Protein AF-A0A9E4WQJ7-F1 (afdb_monomer)

Sequence (87 aa):
RDVGGWDR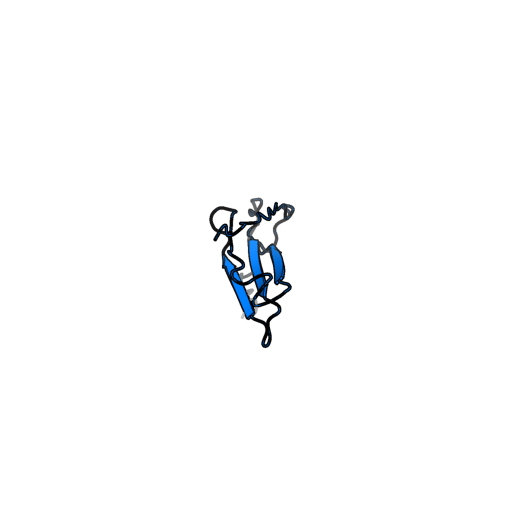EGFRLLEGRLDQEFELRVVQLTSPPRVETLAVVRGSASVALDGLGSDYQSAVIIIVATTDGTLVPATYRYQVTGGRETG

Foldseek 3Di:
DDDDPPPPPPDDPCPDQDDWFKKKWKWFVAVVIDIDIDGADPNHDDDDPPCDVHRGPDMDIDMDTDDPPHPDDPDDDDDDDDDDPPD

Radius of gyration: 20.61 Å; Cα contacts (8 Å, |Δi|>4): 93; chains: 1; bounding box: 77×20×44 Å

Structure (mmCIF, N/CA/C/O backbone):
data_AF-A0A9E4WQJ7-F1
#
_entry.id   AF-A0A9E4WQJ7-F1
#
loop_
_atom_site.group_PDB
_atom_site.id
_atom_site.type_symbol
_atom_site.label_atom_id
_atom_site.label_alt_id
_atom_site.label_comp_id
_atom_site.label_asym_id
_atom_site.label_entity_id
_atom_site.label_seq_id
_atom_site.pdbx_PDB_ins_code
_atom_site.Cartn_x
_atom_site.Cartn_y
_atom_site.Cartn_z
_atom_site.occupancy
_atom_site.B_iso_or_equiv
_atom_site.auth_seq_id
_atom_site.auth_comp_id
_atom_site.auth_asym_id
_atom_site.auth_atom_id
_atom_site.pdbx_PDB_model_num
ATOM 1 N N . ARG A 1 1 ? 53.235 1.802 -14.029 1.00 47.50 1 ARG A N 1
ATOM 2 C CA . ARG A 1 1 ? 52.427 1.533 -12.816 1.00 47.50 1 ARG A CA 1
ATOM 3 C C . ARG A 1 1 ? 51.218 2.436 -12.944 1.00 47.50 1 ARG A C 1
ATOM 5 O O . ARG A 1 1 ? 51.329 3.611 -12.635 1.00 47.50 1 ARG A O 1
ATOM 12 N N . ASP A 1 2 ? 50.168 1.921 -13.571 1.00 43.19 2 ASP A N 1
ATOM 13 C CA . ASP A 1 2 ? 48.976 2.697 -13.898 1.00 43.19 2 ASP A CA 1
ATOM 14 C C . ASP A 1 2 ? 47.985 2.544 -12.744 1.00 43.19 2 ASP A C 1
ATOM 16 O O . ASP A 1 2 ? 47.608 1.426 -12.386 1.00 43.19 2 ASP A O 1
ATOM 20 N N . VAL A 1 3 ? 47.673 3.657 -12.089 1.00 54.00 3 VAL A N 1
ATOM 21 C CA . VAL A 1 3 ? 46.761 3.731 -10.945 1.00 54.00 3 VAL A CA 1
ATOM 22 C C . VAL A 1 3 ? 45.439 4.229 -11.506 1.00 54.00 3 VAL A C 1
ATOM 24 O O . VAL A 1 3 ? 45.211 5.428 -11.610 1.00 54.00 3 VAL A O 1
ATOM 27 N N . GLY A 1 4 ? 44.602 3.305 -11.960 1.00 45.06 4 GLY A N 1
ATOM 28 C CA . GLY A 1 4 ? 43.378 3.675 -12.668 1.00 45.06 4 GLY A CA 1
ATOM 29 C C . GLY A 1 4 ? 42.393 2.529 -12.806 1.00 45.06 4 GLY A C 1
ATOM 30 O O . GLY A 1 4 ? 41.745 2.403 -13.840 1.00 45.06 4 GLY A O 1
ATOM 31 N N . GLY A 1 5 ? 42.303 1.673 -11.787 1.00 45.75 5 GLY A N 1
ATOM 32 C CA . GLY A 1 5 ? 41.210 0.716 -11.656 1.00 45.75 5 GLY A CA 1
ATOM 33 C C . GLY A 1 5 ? 39.921 1.465 -11.340 1.00 45.75 5 GLY A C 1
ATOM 34 O O . GLY A 1 5 ? 39.554 1.597 -10.179 1.00 45.75 5 GLY A O 1
ATOM 35 N N . TRP A 1 6 ? 39.269 2.004 -12.368 1.00 50.38 6 TRP A N 1
ATOM 36 C CA . TRP A 1 6 ? 37.872 2.404 -12.264 1.00 50.38 6 TRP A CA 1
ATOM 37 C C . TRP A 1 6 ? 37.043 1.126 -12.226 1.00 50.38 6 TRP A C 1
ATOM 39 O O . TRP A 1 6 ? 36.877 0.456 -13.247 1.00 50.38 6 TRP A O 1
ATOM 49 N N . ASP A 1 7 ? 36.584 0.778 -11.029 1.00 49.12 7 ASP A N 1
ATOM 50 C CA . ASP A 1 7 ? 35.663 -0.324 -10.800 1.00 49.12 7 ASP A CA 1
ATOM 51 C C . ASP A 1 7 ? 34.345 0.012 -11.509 1.00 49.12 7 ASP A C 1
ATOM 53 O O . ASP A 1 7 ? 33.666 0.986 -11.178 1.00 49.12 7 ASP A O 1
ATOM 57 N N . ARG A 1 8 ? 34.024 -0.718 -12.580 1.00 48.31 8 ARG A N 1
ATOM 58 C CA . ARG A 1 8 ? 32.814 -0.485 -13.382 1.00 48.31 8 ARG A CA 1
ATOM 59 C C . ARG A 1 8 ? 31.612 -1.181 -12.747 1.00 48.31 8 ARG A C 1
ATOM 61 O O . ARG A 1 8 ? 30.918 -1.946 -13.405 1.00 48.31 8 ARG A O 1
ATOM 68 N N . GLU A 1 9 ? 31.328 -0.862 -11.495 1.00 53.31 9 GLU A N 1
ATOM 69 C CA . GLU A 1 9 ? 29.987 -0.978 -10.922 1.00 53.31 9 GLU A CA 1
ATOM 70 C C . GLU A 1 9 ? 29.368 0.421 -10.962 1.00 53.31 9 GLU A C 1
ATOM 72 O O . GLU A 1 9 ? 29.463 1.188 -10.012 1.00 53.31 9 GLU A O 1
ATOM 77 N N . GLY A 1 10 ? 28.817 0.844 -12.104 1.00 50.25 10 GLY A N 1
ATOM 78 C CA . GLY A 1 10 ? 28.317 2.225 -12.155 1.00 50.25 10 GLY A CA 1
ATOM 79 C C . GLY A 1 10 ? 27.511 2.667 -13.361 1.00 50.25 10 GLY A C 1
ATOM 80 O O . GLY A 1 10 ? 26.963 3.762 -13.333 1.00 50.25 10 GLY A O 1
ATOM 81 N N . PHE A 1 11 ? 27.389 1.855 -14.411 1.00 54.00 11 PHE A N 1
ATOM 82 C CA . PHE A 1 11 ? 26.625 2.261 -15.589 1.00 54.00 11 PHE A CA 1
ATOM 83 C C . PHE A 1 11 ? 25.786 1.091 -16.095 1.00 54.00 11 PHE A C 1
ATOM 85 O O . PHE A 1 11 ? 26.241 0.281 -16.901 1.00 54.00 11 PHE A O 1
ATOM 92 N N . ARG A 1 12 ? 24.543 0.996 -15.607 1.00 57.69 12 ARG A N 1
ATOM 93 C CA . ARG A 1 12 ? 23.503 0.194 -16.255 1.00 57.69 12 ARG A CA 1
ATOM 94 C C . ARG A 1 12 ? 22.839 1.090 -17.294 1.00 57.69 12 ARG A C 1
ATOM 96 O O . ARG A 1 12 ? 22.158 2.048 -16.943 1.00 57.69 12 ARG A O 1
ATOM 103 N N . LEU A 1 13 ? 23.076 0.797 -18.568 1.00 54.75 13 LEU A N 1
ATOM 104 C CA . LEU A 1 13 ? 22.380 1.446 -19.671 1.00 54.75 13 LEU A CA 1
ATOM 105 C C . LEU A 1 13 ? 20.890 1.082 -19.547 1.00 54.75 13 LEU A C 1
ATOM 107 O O . LEU A 1 13 ? 20.508 -0.068 -19.758 1.00 54.75 13 LEU A O 1
ATOM 111 N N . LEU A 1 14 ? 20.060 2.032 -19.110 1.00 56.66 14 LEU A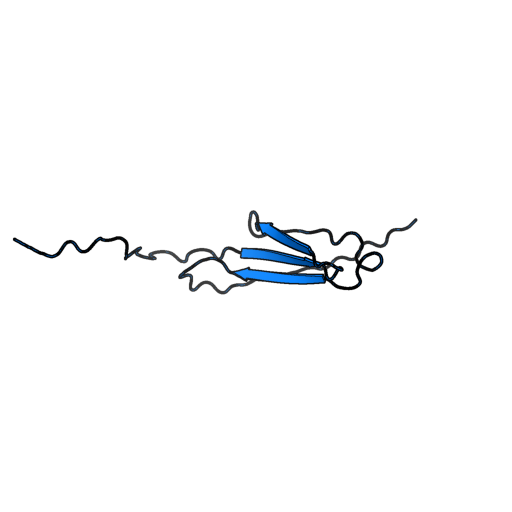 N 1
ATOM 112 C CA . LEU A 1 14 ? 18.607 1.874 -19.029 1.00 56.66 14 LEU A CA 1
ATOM 113 C C . LEU A 1 14 ? 18.024 1.991 -20.446 1.00 56.66 14 LEU A C 1
ATOM 115 O O . LEU A 1 14 ? 17.374 2.973 -20.785 1.00 56.66 14 LEU A O 1
ATOM 119 N N . GLU A 1 15 ? 18.302 1.013 -21.313 1.00 55.84 15 GLU A N 1
ATOM 120 C CA . GLU A 1 15 ? 17.778 0.992 -22.693 1.00 55.84 15 GLU A CA 1
ATOM 121 C C . GLU A 1 15 ? 16.266 0.708 -22.758 1.00 55.84 15 GLU A C 1
ATOM 123 O O . GLU A 1 15 ? 15.662 0.758 -23.828 1.00 55.84 15 GLU A O 1
ATOM 128 N N . GLY A 1 16 ? 15.628 0.445 -21.617 1.00 57.03 16 GLY A N 1
ATOM 129 C CA . GLY A 1 16 ? 14.201 0.178 -21.507 1.00 57.03 16 GLY A CA 1
ATOM 130 C C . GLY A 1 16 ? 13.562 0.984 -20.387 1.00 57.03 16 GLY A C 1
ATOM 131 O O . GLY A 1 16 ? 14.178 1.247 -19.354 1.00 57.03 16 GLY A O 1
ATOM 132 N N . ARG A 1 17 ? 12.293 1.354 -20.582 1.00 64.38 17 ARG A N 1
ATOM 133 C CA . ARG A 1 17 ? 11.429 1.789 -19.481 1.00 64.38 17 ARG A CA 1
ATOM 134 C C . ARG A 1 17 ? 11.362 0.631 -18.485 1.00 64.38 17 ARG A C 1
ATOM 136 O O . ARG A 1 17 ? 10.813 -0.411 -18.824 1.00 64.38 17 ARG A O 1
ATOM 143 N N . LEU A 1 18 ? 11.961 0.788 -17.308 1.00 77.44 18 LEU A N 1
ATOM 144 C CA . LEU A 1 18 ? 11.751 -0.157 -16.217 1.00 77.44 18 LEU A CA 1
ATOM 145 C C . LEU A 1 18 ? 10.305 -0.008 -15.749 1.00 77.44 18 LEU A C 1
ATOM 147 O O . LEU A 1 18 ? 9.870 1.107 -15.445 1.00 77.44 18 LEU A O 1
ATOM 151 N N . ASP A 1 19 ? 9.565 -1.110 -15.713 1.00 84.56 19 ASP A N 1
ATOM 152 C CA . ASP A 1 19 ? 8.202 -1.095 -15.197 1.00 84.56 19 ASP A CA 1
ATOM 153 C C . ASP A 1 19 ? 8.194 -0.638 -13.734 1.00 84.56 19 ASP A C 1
ATOM 155 O O . ASP A 1 19 ? 9.129 -0.888 -12.967 1.00 84.56 19 ASP A O 1
ATOM 159 N N . GLN A 1 20 ? 7.136 0.076 -13.352 1.00 88.75 20 GLN A N 1
ATOM 160 C CA . GLN A 1 20 ? 6.972 0.532 -11.982 1.00 88.75 20 GLN A CA 1
ATOM 161 C C . GLN A 1 20 ? 6.534 -0.634 -11.088 1.00 88.75 20 GLN A C 1
ATOM 163 O O . GLN A 1 20 ? 5.452 -1.195 -11.256 1.00 88.75 20 GLN A O 1
ATOM 168 N N . GLU A 1 21 ? 7.356 -0.943 -10.098 1.00 91.50 21 GLU A N 1
ATOM 169 C CA . GLU A 1 21 ? 7.066 -1.845 -8.998 1.00 91.50 21 GLU A CA 1
ATOM 170 C C . GLU A 1 21 ? 6.563 -1.050 -7.796 1.00 91.50 21 GLU A C 1
ATOM 172 O O . GLU A 1 21 ? 6.832 0.155 -7.659 1.00 91.50 21 GLU A O 1
ATOM 177 N N . PHE A 1 22 ? 5.808 -1.737 -6.941 1.00 93.38 22 PHE A N 1
ATOM 178 C CA . PHE A 1 22 ? 5.157 -1.142 -5.787 1.00 93.38 22 PHE A CA 1
ATOM 179 C C . PHE A 1 22 ? 5.284 -2.026 -4.547 1.00 93.38 22 PHE A C 1
ATOM 181 O O . PHE A 1 22 ? 5.243 -3.254 -4.623 1.00 93.38 22 PHE A O 1
ATOM 188 N N . GLU A 1 23 ? 5.336 -1.374 -3.393 1.00 94.00 23 GLU A N 1
ATOM 189 C CA . GLU A 1 23 ? 5.184 -1.977 -2.074 1.00 94.00 23 GLU A CA 1
ATOM 190 C C . GLU A 1 23 ? 3.973 -1.350 -1.376 1.00 94.00 23 GLU A C 1
ATOM 192 O O . GLU A 1 23 ? 3.749 -0.138 -1.452 1.00 94.00 23 GLU A O 1
ATOM 197 N N . LEU A 1 24 ? 3.188 -2.177 -0.689 1.00 95.44 24 LEU A N 1
ATOM 198 C CA . LEU A 1 24 ? 2.057 -1.732 0.113 1.00 95.44 24 LEU A CA 1
ATOM 199 C C . LEU A 1 24 ? 2.407 -1.885 1.592 1.00 95.44 24 LEU A C 1
ATOM 201 O O . LEU A 1 24 ? 2.839 -2.951 2.020 1.00 95.44 24 LEU A O 1
ATOM 205 N N . ARG A 1 25 ? 2.184 -0.841 2.388 1.00 96.44 25 ARG A N 1
ATOM 206 C CA . ARG A 1 25 ? 2.266 -0.919 3.850 1.00 96.44 25 ARG A CA 1
ATOM 207 C C . ARG A 1 25 ? 0.938 -0.539 4.467 1.00 96.44 25 ARG A C 1
ATOM 209 O O . ARG A 1 25 ? 0.302 0.427 4.044 1.00 96.44 25 ARG A O 1
ATOM 216 N N . VAL A 1 26 ? 0.558 -1.268 5.501 1.00 96.19 26 VAL A N 1
ATOM 217 C CA . VAL A 1 26 ? -0.628 -0.991 6.301 1.00 96.19 26 VAL A CA 1
ATOM 218 C C . VAL A 1 26 ? -0.194 -0.731 7.728 1.00 96.19 26 VAL A C 1
ATOM 220 O O . VAL A 1 26 ? 0.488 -1.548 8.339 1.00 96.19 26 VAL A O 1
ATOM 223 N N . VAL A 1 27 ? -0.601 0.417 8.259 1.00 96.88 27 VAL A N 1
ATOM 224 C CA . VAL A 1 27 ? -0.377 0.786 9.655 1.00 96.88 27 VAL A CA 1
ATOM 225 C C . VAL A 1 27 ? -1.714 0.760 10.376 1.00 96.88 27 VAL A C 1
ATOM 227 O O . VAL A 1 27 ? -2.556 1.630 10.162 1.00 96.88 27 VAL A O 1
ATOM 230 N N . GLN A 1 28 ? -1.911 -0.233 11.235 1.00 96.81 28 GLN A N 1
ATOM 231 C CA . GLN A 1 28 ? -3.066 -0.304 12.123 1.00 96.81 28 GLN A CA 1
ATOM 232 C C . GLN A 1 28 ? -2.781 0.566 13.349 1.00 96.81 28 GLN A C 1
ATOM 234 O O . GLN A 1 28 ? -1.801 0.334 14.067 1.00 96.81 28 GLN A O 1
ATOM 239 N N . LEU A 1 29 ? -3.634 1.560 13.609 1.00 95.31 29 LEU A N 1
ATOM 240 C CA . LEU A 1 29 ? -3.475 2.488 14.733 1.00 95.31 29 LEU A CA 1
ATOM 241 C C . LEU A 1 29 ? -4.033 1.879 16.029 1.00 95.31 29 LEU A C 1
ATOM 243 O O . LEU A 1 29 ? -4.973 2.389 16.635 1.00 95.31 29 LEU A O 1
ATOM 247 N N . THR A 1 30 ? -3.441 0.753 16.423 1.00 93.81 30 THR A N 1
ATOM 248 C CA . THR A 1 30 ? -3.608 0.090 17.723 1.00 93.81 30 THR A CA 1
ATOM 249 C C . THR A 1 30 ? -2.602 0.643 18.746 1.00 93.81 30 THR A C 1
ATOM 251 O O . THR A 1 30 ? -1.774 1.499 18.427 1.00 93.81 30 THR A O 1
ATOM 254 N N . SER A 1 31 ? -2.668 0.170 19.994 1.00 91.81 31 SER A N 1
ATOM 255 C CA . SER A 1 31 ? -1.664 0.461 21.025 1.00 91.81 31 SER A CA 1
ATOM 256 C C . SER A 1 31 ? -1.048 -0.850 21.534 1.00 91.81 31 SER A C 1
ATOM 258 O O . SER A 1 31 ? -1.724 -1.580 22.263 1.00 91.81 31 SER A O 1
ATOM 260 N N . PRO A 1 32 ? 0.200 -1.191 21.150 1.00 93.31 32 PRO A N 1
ATOM 261 C CA . PRO A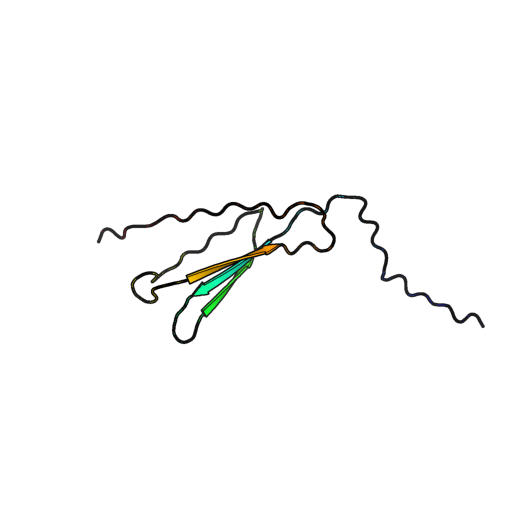 1 32 ? 1.101 -0.449 20.255 1.00 93.31 32 PRO A CA 1
ATOM 262 C C . PRO A 1 32 ? 0.683 -0.540 18.771 1.00 93.31 32 PRO A C 1
ATOM 264 O O . PRO A 1 32 ? 0.037 -1.523 18.409 1.00 93.31 32 PRO A O 1
ATOM 267 N N . PRO A 1 33 ? 1.083 0.417 17.904 1.00 94.94 33 PRO A N 1
ATOM 268 C CA . PRO A 1 33 ? 0.794 0.354 16.472 1.00 94.94 33 PRO A CA 1
ATOM 269 C C . PRO A 1 33 ? 1.372 -0.902 15.822 1.00 94.94 33 PRO A C 1
ATOM 271 O O . PRO A 1 33 ? 2.471 -1.343 16.167 1.00 94.94 33 PRO A O 1
ATOM 274 N N . ARG A 1 34 ? 0.658 -1.439 14.832 1.00 96.00 34 ARG A N 1
ATOM 275 C CA . ARG A 1 34 ? 1.107 -2.593 14.042 1.00 96.00 34 ARG A CA 1
ATOM 276 C C . ARG A 1 34 ? 1.338 -2.176 12.600 1.00 96.00 34 ARG A C 1
ATOM 278 O O . ARG A 1 34 ? 0.528 -1.447 12.033 1.00 96.00 34 ARG A O 1
ATOM 285 N N . VAL A 1 35 ? 2.443 -2.638 12.025 1.00 95.88 35 VAL A N 1
ATOM 286 C CA . VAL A 1 35 ? 2.831 -2.357 10.641 1.00 95.88 35 VAL A CA 1
ATOM 287 C C . VAL A 1 35 ? 2.969 -3.678 9.903 1.00 95.88 35 VAL A C 1
ATOM 289 O O . VAL A 1 35 ? 3.701 -4.558 10.349 1.00 95.88 35 VAL A O 1
ATOM 292 N N . GLU A 1 36 ? 2.284 -3.793 8.774 1.00 95.50 36 GLU A N 1
ATOM 293 C CA . GLU A 1 36 ? 2.390 -4.923 7.859 1.00 95.50 36 GLU A CA 1
ATOM 294 C C . GLU A 1 36 ? 2.863 -4.427 6.493 1.00 95.50 36 GLU A C 1
ATOM 296 O O . GLU A 1 36 ? 2.365 -3.419 5.985 1.00 95.50 36 GLU A O 1
ATOM 301 N N . THR A 1 37 ? 3.822 -5.137 5.901 1.00 95.56 37 THR A N 1
ATOM 302 C CA . THR A 1 37 ? 4.313 -4.879 4.545 1.00 95.56 37 THR A CA 1
ATOM 303 C C . THR A 1 37 ? 3.872 -6.012 3.632 1.00 95.56 37 THR A C 1
ATOM 305 O O . THR A 1 37 ? 4.099 -7.183 3.925 1.00 95.56 37 THR A O 1
ATOM 308 N N . LEU A 1 38 ? 3.271 -5.650 2.506 1.00 94.31 38 LEU A N 1
ATOM 309 C CA . LEU A 1 38 ? 2.704 -6.554 1.521 1.00 94.31 38 LEU A CA 1
ATOM 310 C C . LEU A 1 38 ? 3.419 -6.350 0.187 1.00 94.31 38 LEU A C 1
ATOM 312 O O . LEU A 1 38 ? 3.488 -5.237 -0.346 1.00 94.31 38 LEU A O 1
ATOM 316 N N . ALA A 1 39 ? 3.916 -7.449 -0.370 1.00 89.00 39 ALA A N 1
ATOM 317 C CA . ALA A 1 39 ? 4.432 -7.457 -1.728 1.00 89.00 39 ALA A CA 1
ATOM 318 C C . ALA A 1 39 ? 3.274 -7.313 -2.726 1.00 89.00 39 ALA A C 1
ATOM 320 O O . ALA A 1 39 ? 2.254 -7.999 -2.616 1.00 89.00 39 ALA A O 1
ATOM 321 N N . VAL A 1 40 ? 3.440 -6.451 -3.730 1.00 91.62 40 VAL A N 1
ATOM 322 C CA . VAL A 1 40 ? 2.487 -6.334 -4.837 1.00 91.62 40 VAL A CA 1
ATOM 323 C C . VAL A 1 40 ? 2.812 -7.406 -5.871 1.00 91.62 40 VAL A C 1
ATOM 325 O O . VAL A 1 40 ? 3.799 -7.323 -6.598 1.00 91.62 40 VAL A O 1
ATOM 328 N N . VAL A 1 41 ? 1.969 -8.432 -5.951 1.00 87.25 41 VAL A N 1
ATOM 329 C CA . VAL A 1 41 ? 2.170 -9.567 -6.855 1.00 87.25 41 VAL A CA 1
ATOM 330 C C . VAL A 1 41 ? 1.338 -9.349 -8.112 1.00 87.25 41 VAL A C 1
ATOM 332 O O . VAL A 1 41 ? 0.123 -9.161 -8.050 1.00 87.25 41 VAL A O 1
ATOM 335 N N . ARG A 1 42 ? 1.997 -9.367 -9.279 1.00 86.62 42 ARG A N 1
ATOM 336 C CA . ARG A 1 42 ? 1.353 -9.160 -10.593 1.00 86.62 42 ARG A CA 1
ATOM 337 C C . ARG A 1 42 ? 0.542 -7.853 -10.671 1.00 86.62 42 ARG A C 1
ATOM 339 O O . ARG A 1 42 ? -0.516 -7.814 -11.289 1.00 86.62 42 ARG A O 1
ATOM 346 N N . GLY A 1 43 ? 1.031 -6.793 -10.023 1.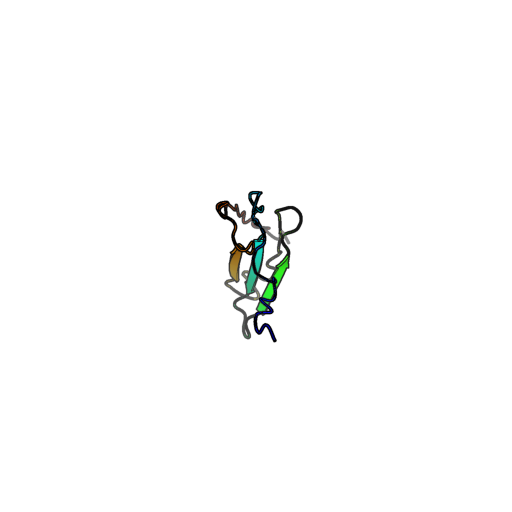00 88.88 43 GLY A N 1
ATOM 347 C CA . GLY A 1 43 ? 0.391 -5.473 -10.038 1.00 88.88 43 GLY A CA 1
ATOM 348 C C . GLY A 1 43 ? -0.820 -5.331 -9.111 1.00 88.88 43 GLY A C 1
ATOM 349 O O . GLY A 1 43 ? -1.557 -4.354 -9.227 1.00 88.88 43 GLY A O 1
ATOM 350 N N . SER A 1 44 ? -1.041 -6.277 -8.193 1.00 91.81 44 SER A N 1
ATOM 351 C CA . SER A 1 44 ? -2.125 -6.201 -7.210 1.00 91.81 44 SER A CA 1
ATOM 352 C C . SER A 1 44 ? -1.692 -6.687 -5.826 1.00 91.81 44 SER A C 1
ATOM 354 O O . SER A 1 44 ? -0.865 -7.588 -5.698 1.00 91.81 44 SER A O 1
ATOM 356 N N . ALA A 1 45 ? -2.267 -6.088 -4.790 1.00 93.19 45 ALA A N 1
ATOM 357 C CA . ALA A 1 45 ? -2.201 -6.559 -3.413 1.00 93.19 45 ALA A CA 1
ATOM 358 C C . ALA A 1 45 ? -3.573 -6.351 -2.769 1.00 93.19 45 ALA A C 1
ATOM 360 O O . ALA A 1 45 ? -4.351 -5.488 -3.184 1.00 93.19 45 ALA A O 1
ATOM 361 N N . SER A 1 46 ? -3.895 -7.162 -1.771 1.00 92.44 46 SER A N 1
ATOM 362 C CA . SE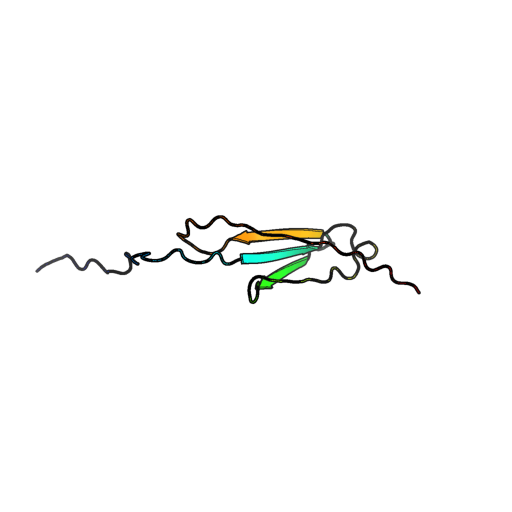R A 1 46 ? -5.137 -7.051 -1.013 1.00 92.44 46 SER A CA 1
ATOM 363 C C . SER A 1 46 ? -4.855 -7.384 0.438 1.00 92.44 46 SER A C 1
ATOM 365 O O . SER A 1 46 ? -4.019 -8.235 0.729 1.00 92.44 46 SER A O 1
ATOM 367 N N . VAL A 1 47 ? -5.543 -6.687 1.330 1.00 92.31 47 VAL A N 1
ATOM 368 C CA . VAL A 1 47 ? -5.375 -6.811 2.774 1.00 92.31 47 VAL A CA 1
ATOM 369 C C . VAL A 1 47 ? -6.738 -6.709 3.430 1.00 92.31 47 VAL A C 1
ATOM 371 O O . VAL A 1 47 ? -7.527 -5.824 3.092 1.00 92.31 47 VAL A O 1
ATOM 374 N N . ALA A 1 48 ? -7.017 -7.636 4.338 1.00 92.69 48 ALA A N 1
ATOM 375 C CA . ALA A 1 48 ? -8.168 -7.550 5.217 1.00 92.69 48 ALA A CA 1
ATOM 376 C C . ALA A 1 48 ? -7.784 -6.712 6.443 1.00 92.69 48 ALA A C 1
ATOM 378 O O . ALA A 1 48 ? -6.726 -6.913 7.037 1.00 92.69 48 ALA A O 1
ATOM 379 N N . LEU A 1 49 ? -8.631 -5.748 6.799 1.00 92.19 49 LEU A N 1
ATOM 380 C CA . LEU A 1 49 ? -8.478 -4.944 8.011 1.00 92.19 49 LEU A CA 1
ATOM 381 C C . LEU A 1 49 ? -9.406 -5.498 9.093 1.00 92.19 49 LEU A C 1
ATOM 383 O O . LEU A 1 49 ? -10.377 -4.852 9.488 1.00 92.19 49 LEU A O 1
ATOM 387 N N . ASP A 1 50 ? -9.122 -6.721 9.534 1.00 90.69 50 ASP A N 1
ATOM 388 C CA . ASP A 1 50 ? -9.911 -7.391 10.568 1.00 90.69 50 ASP A CA 1
ATOM 389 C C . ASP A 1 50 ? -9.891 -6.563 11.855 1.00 90.69 50 ASP A C 1
ATOM 391 O O . ASP A 1 50 ? -8.856 -5.998 12.215 1.00 90.69 50 ASP A O 1
ATOM 395 N N . GLY A 1 51 ? -11.041 -6.438 12.517 1.00 91.06 51 GLY A N 1
ATOM 396 C CA . GLY A 1 51 ? -11.189 -5.631 13.730 1.00 91.06 51 GLY A CA 1
ATOM 397 C C . GLY A 1 51 ? -11.244 -4.111 13.506 1.00 91.06 51 GLY A C 1
ATOM 398 O O . GLY A 1 51 ? -11.3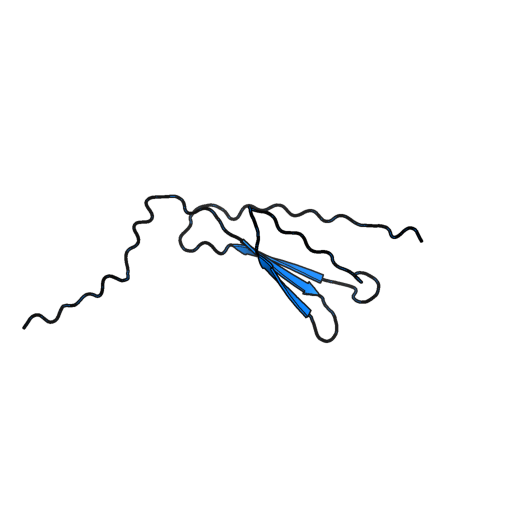54 -3.363 14.480 1.00 91.06 51 GLY A O 1
ATOM 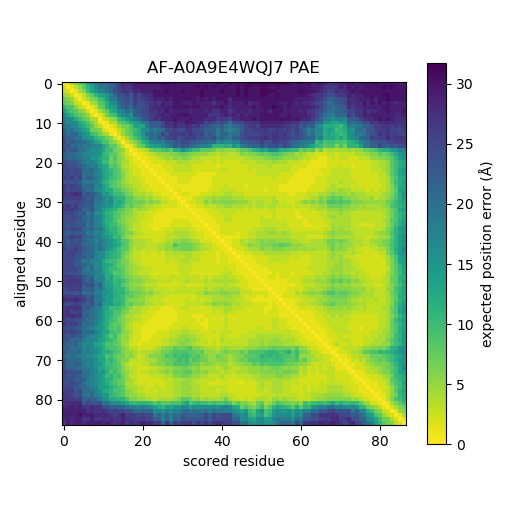399 N N . LEU A 1 52 ? -11.204 -3.609 12.263 1.00 92.19 52 LEU A N 1
ATOM 400 C CA . LEU A 1 52 ? -11.427 -2.183 12.000 1.00 92.19 52 LEU A CA 1
ATOM 401 C C . LEU A 1 52 ? -12.862 -1.784 12.390 1.00 92.19 52 LEU A C 1
ATOM 403 O O . LEU A 1 52 ? -13.840 -2.295 11.850 1.00 92.19 52 LEU A O 1
ATOM 407 N N . GLY A 1 53 ? -12.976 -0.834 13.313 1.00 90.25 53 GLY A N 1
ATOM 408 C CA . GLY A 1 53 ? -14.228 -0.371 13.911 1.00 90.25 53 GLY A CA 1
ATOM 409 C C . GLY A 1 53 ? -14.515 -0.970 15.292 1.00 90.25 53 GLY A C 1
ATOM 410 O O . GLY A 1 53 ? -15.208 -0.322 16.077 1.00 90.25 53 GLY A O 1
ATOM 411 N N . SER A 1 54 ? -13.943 -2.133 15.631 1.00 92.50 54 SER A N 1
ATOM 412 C CA . SER A 1 54 ? -14.048 -2.747 16.966 1.00 92.50 54 SER A CA 1
ATOM 413 C C . SER A 1 54 ? -12.750 -2.600 17.762 1.00 92.50 54 SER A C 1
ATOM 415 O O . SER A 1 54 ? -12.725 -1.944 18.803 1.00 92.50 54 SER A O 1
ATOM 417 N N . ASP A 1 55 ? -11.662 -3.152 17.234 1.00 92.69 55 ASP A N 1
ATOM 418 C CA . ASP A 1 55 ? -10.379 -3.341 17.915 1.00 92.69 55 ASP A CA 1
ATOM 419 C C . ASP A 1 55 ? -9.460 -2.133 17.704 1.00 92.69 55 ASP A C 1
ATOM 421 O O . ASP A 1 55 ? -8.632 -1.795 18.551 1.00 92.69 55 ASP A O 1
ATOM 425 N N . TYR A 1 56 ? -9.622 -1.451 16.570 1.00 94.75 56 TYR A N 1
ATOM 426 C CA . TYR A 1 56 ? -9.005 -0.165 16.266 1.00 94.75 56 TYR A CA 1
ATOM 427 C C . TYR A 1 56 ? -9.919 0.657 15.369 1.00 94.75 56 TYR A C 1
ATOM 429 O O . TYR A 1 56 ? -10.698 0.127 14.586 1.00 94.75 56 TYR A O 1
ATOM 437 N N . GLN A 1 57 ? -9.824 1.978 15.478 1.00 93.44 57 GLN A N 1
ATOM 438 C CA . GLN A 1 57 ? -10.727 2.889 14.768 1.00 93.44 57 GLN A CA 1
ATOM 439 C C . GLN A 1 57 ? -10.186 3.336 13.408 1.00 93.44 57 GLN A C 1
ATOM 441 O O . GLN A 1 57 ? -10.951 3.766 12.549 1.00 93.44 57 GLN A O 1
ATOM 446 N N . SER A 1 58 ? -8.871 3.229 13.208 1.00 95.12 58 SER A N 1
ATOM 447 C CA . SER A 1 58 ? -8.199 3.812 12.051 1.00 95.12 58 SER A CA 1
ATOM 448 C C . SER A 1 58 ? -7.028 2.956 11.583 1.00 95.12 58 SER A C 1
ATOM 450 O O . SER A 1 58 ? -6.275 2.406 12.388 1.00 95.12 58 SER A O 1
ATOM 452 N N . ALA A 1 59 ? -6.831 2.921 10.269 1.00 94.94 59 ALA A N 1
ATOM 453 C CA . ALA A 1 59 ? -5.640 2.379 9.632 1.00 94.94 59 ALA A CA 1
ATOM 454 C C . ALA A 1 59 ? -5.154 3.332 8.535 1.00 94.94 59 ALA A C 1
ATOM 456 O O . ALA A 1 59 ? -5.942 4.072 7.945 1.00 94.94 59 ALA A O 1
ATOM 457 N N . VAL A 1 60 ? -3.852 3.310 8.263 1.00 95.50 60 VAL A N 1
ATOM 458 C CA . VAL A 1 60 ? -3.219 4.084 7.193 1.00 95.50 60 VAL A CA 1
ATOM 459 C C . VAL A 1 60 ? -2.680 3.120 6.149 1.00 95.50 60 VAL A C 1
ATOM 461 O O . VAL A 1 60 ? -1.957 2.184 6.483 1.00 95.50 60 VAL A O 1
ATOM 464 N N . ILE A 1 61 ? -3.015 3.369 4.886 1.00 94.31 61 ILE A N 1
ATOM 465 C CA . ILE A 1 61 ? -2.491 2.626 3.742 1.00 94.31 61 ILE A CA 1
ATOM 466 C C . ILE A 1 61 ? -1.433 3.491 3.057 1.00 94.31 61 ILE A C 1
ATOM 468 O O . ILE A 1 61 ? -1.702 4.637 2.701 1.00 94.31 61 ILE A O 1
ATOM 472 N N . ILE A 1 62 ? -0.236 2.942 2.869 1.00 94.75 62 ILE A N 1
ATOM 473 C CA . ILE A 1 62 ? 0.895 3.606 2.220 1.00 94.75 62 ILE A CA 1
ATOM 474 C C . ILE A 1 62 ? 1.274 2.789 0.988 1.00 94.75 62 ILE A C 1
ATOM 476 O O . ILE A 1 62 ? 1.569 1.602 1.097 1.00 94.75 62 ILE A O 1
ATOM 480 N N . ILE A 1 63 ? 1.283 3.431 -0.178 1.00 93.50 63 ILE A N 1
ATOM 481 C CA . ILE A 1 63 ? 1.699 2.826 -1.448 1.00 93.50 63 ILE A CA 1
ATOM 482 C C . ILE A 1 63 ? 3.019 3.475 -1.850 1.00 93.50 6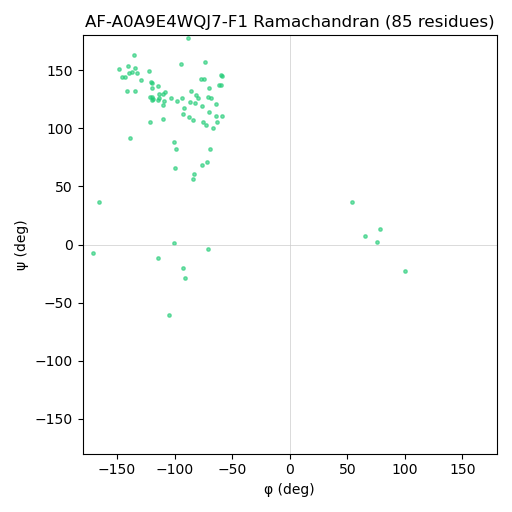3 ILE A C 1
ATOM 484 O O . ILE A 1 63 ? 3.084 4.693 -2.019 1.00 93.50 63 ILE A O 1
ATOM 488 N N . VAL A 1 64 ? 4.069 2.668 -1.982 1.00 92.06 64 VAL A N 1
ATOM 489 C CA . VAL A 1 64 ? 5.425 3.125 -2.303 1.00 92.06 64 VAL A CA 1
ATOM 490 C C . VAL A 1 64 ? 5.799 2.611 -3.685 1.00 92.06 64 VAL A C 1
ATOM 492 O O . VAL A 1 64 ? 5.717 1.415 -3.934 1.00 92.06 64 VAL A O 1
ATOM 495 N N . ALA A 1 65 ? 6.216 3.504 -4.577 1.00 91.94 65 ALA A N 1
ATOM 496 C CA . ALA A 1 65 ? 6.856 3.146 -5.839 1.00 91.94 65 ALA A CA 1
ATOM 497 C C . ALA A 1 65 ? 8.332 2.807 -5.581 1.00 91.94 65 ALA A C 1
ATOM 499 O O . ALA A 1 65 ? 9.038 3.606 -4.967 1.00 91.94 65 ALA A O 1
ATOM 500 N N . THR A 1 66 ? 8.789 1.630 -6.017 1.00 91.50 66 THR A N 1
ATOM 501 C CA . THR A 1 66 ? 10.101 1.077 -5.624 1.00 91.50 66 THR A CA 1
ATOM 502 C C . THR A 1 66 ? 11.107 0.941 -6.764 1.00 91.50 66 THR A C 1
ATOM 504 O O . THR A 1 66 ? 12.284 0.713 -6.497 1.00 91.50 66 THR A O 1
ATOM 507 N N . THR A 1 67 ? 10.688 1.095 -8.024 1.00 90.38 67 THR A N 1
ATOM 508 C CA . THR A 1 67 ? 11.613 1.021 -9.164 1.00 90.38 67 THR A CA 1
ATOM 509 C C . THR A 1 67 ? 12.537 2.233 -9.196 1.00 90.38 67 THR A C 1
ATOM 511 O O . THR A 1 67 ? 12.095 3.353 -9.445 1.00 90.38 67 THR A O 1
ATOM 514 N N . ASP A 1 68 ? 13.830 1.998 -8.996 1.00 85.88 68 ASP A N 1
ATOM 515 C CA . ASP A 1 68 ? 14.853 3.034 -9.112 1.00 85.88 68 ASP A CA 1
ATOM 516 C C . ASP A 1 68 ? 15.124 3.397 -10.582 1.00 85.88 68 ASP A C 1
ATOM 518 O O . ASP A 1 68 ? 15.104 2.546 -11.475 1.00 85.88 68 ASP A O 1
ATOM 522 N N . GLY A 1 69 ? 15.362 4.681 -10.841 1.00 81.81 69 GLY A N 1
ATOM 523 C CA . GLY A 1 69 ? 15.696 5.200 -12.168 1.00 81.81 69 GLY A CA 1
ATOM 524 C C . GLY A 1 69 ? 14.593 5.092 -13.229 1.00 81.81 69 GLY A C 1
ATOM 525 O O . GLY A 1 69 ? 14.857 5.391 -14.396 1.00 81.81 69 GLY A O 1
ATOM 526 N N . THR A 1 70 ? 13.366 4.686 -12.877 1.00 84.00 70 THR A N 1
ATOM 527 C CA . THR A 1 70 ? 12.255 4.703 -13.838 1.00 84.00 70 THR A CA 1
ATOM 528 C C . THR A 1 70 ? 11.709 6.114 -14.054 1.00 84.00 70 THR A C 1
ATOM 530 O O . THR A 1 70 ? 11.604 6.919 -13.132 1.00 84.00 70 THR A O 1
ATOM 533 N N . LEU A 1 71 ? 11.331 6.404 -15.300 1.00 82.94 71 LEU A N 1
ATOM 534 C CA . LEU A 1 71 ? 10.571 7.601 -15.682 1.00 82.94 71 LEU A CA 1
ATOM 535 C C . LEU A 1 71 ? 9.077 7.293 -15.870 1.00 82.94 71 LEU A C 1
ATOM 537 O O . LEU A 1 71 ? 8.306 8.166 -16.271 1.00 82.94 71 LEU A O 1
ATOM 541 N N . VAL A 1 72 ? 8.670 6.039 -15.649 1.00 83.81 72 VAL A N 1
ATOM 542 C CA . VAL A 1 72 ? 7.270 5.625 -15.734 1.00 83.81 72 VAL A CA 1
ATOM 543 C C . VAL A 1 72 ? 6.518 6.218 -14.535 1.00 83.81 72 VAL A C 1
ATOM 545 O O . VAL A 1 72 ? 6.947 6.023 -13.402 1.00 83.81 72 VAL A O 1
ATOM 548 N N . PRO A 1 73 ? 5.397 6.939 -14.737 1.00 86.69 73 PRO A N 1
ATOM 549 C CA . PRO A 1 73 ? 4.620 7.474 -13.626 1.00 86.69 73 PRO A CA 1
ATOM 550 C C . PRO A 1 73 ? 4.081 6.370 -12.712 1.00 86.69 73 PRO A C 1
ATOM 552 O O . PRO A 1 73 ? 3.510 5.384 -13.186 1.00 86.69 73 PRO A O 1
ATOM 555 N N . ALA A 1 74 ? 4.160 6.594 -11.400 1.00 89.12 74 ALA A N 1
ATOM 556 C CA . ALA A 1 74 ? 3.616 5.712 -10.372 1.00 89.12 74 ALA A CA 1
ATOM 557 C C . ALA A 1 74 ? 2.077 5.754 -10.315 1.00 89.12 74 ALA A C 1
ATOM 559 O O . ALA A 1 74 ? 1.474 6.305 -9.395 1.00 89.12 74 ALA A O 1
ATOM 560 N N . THR A 1 75 ? 1.431 5.179 -11.328 1.00 91.56 75 THR A N 1
ATOM 561 C CA . THR A 1 75 ? -0.031 5.129 -11.431 1.00 91.56 75 THR A CA 1
ATOM 562 C C . THR A 1 75 ? -0.572 3.914 -10.689 1.00 91.56 75 THR A C 1
ATOM 564 O O . THR A 1 75 ? -0.234 2.782 -11.020 1.00 91.56 75 THR A O 1
ATOM 567 N N . TYR A 1 76 ? -1.462 4.140 -9.725 1.00 92.06 76 TYR A N 1
ATOM 568 C CA . TYR A 1 76 ? -2.143 3.081 -8.984 1.00 92.06 76 TYR A CA 1
ATOM 569 C C . TYR A 1 76 ? -3.636 3.383 -8.840 1.00 92.06 76 TYR A C 1
ATOM 571 O O . TYR A 1 76 ? -4.097 4.510 -9.024 1.00 92.06 76 TYR A O 1
ATOM 579 N N . ARG A 1 77 ? -4.403 2.347 -8.501 1.00 93.38 77 ARG A N 1
ATOM 580 C CA . ARG A 1 77 ? -5.807 2.455 -8.100 1.00 93.38 77 ARG A CA 1
ATOM 581 C C . ARG A 1 77 ? -5.987 1.696 -6.800 1.00 93.38 77 ARG A C 1
ATOM 583 O O . ARG A 1 77 ? -5.401 0.632 -6.629 1.00 93.38 77 ARG A O 1
ATOM 590 N N . TYR A 1 78 ? -6.805 2.238 -5.914 1.00 92.44 78 TYR A N 1
ATOM 591 C CA . TYR A 1 78 ? -7.217 1.557 -4.698 1.00 92.44 78 TYR A CA 1
ATOM 592 C C . TYR A 1 78 ? -8.738 1.460 -4.675 1.00 92.44 78 TYR A C 1
ATOM 594 O O . TYR A 1 78 ? -9.440 2.316 -5.216 1.00 92.44 78 TYR A O 1
ATOM 602 N N . GLN A 1 79 ? -9.235 0.400 -4.054 1.00 93.56 79 GLN A N 1
ATOM 603 C CA . GLN A 1 79 ? -10.652 0.192 -3.824 1.00 93.56 79 GLN A CA 1
ATOM 604 C C . GLN A 1 79 ? -10.827 -0.267 -2.382 1.00 93.56 79 GLN A C 1
ATOM 606 O O . GLN A 1 79 ? -10.120 -1.160 -1.924 1.00 93.56 79 GLN A O 1
ATOM 611 N N . VAL A 1 80 ? -11.772 0.353 -1.680 1.00 90.81 80 VAL A N 1
ATOM 612 C CA . VAL A 1 80 ? -12.177 -0.056 -0.335 1.00 90.81 80 VAL A CA 1
ATOM 613 C C . VAL A 1 80 ? -13.570 -0.650 -0.443 1.00 90.81 80 VAL A C 1
ATOM 615 O O . VAL A 1 80 ? -14.491 -0.002 -0.941 1.00 90.81 80 VAL A O 1
ATOM 618 N N . THR A 1 81 ? -13.722 -1.890 0.003 1.00 89.81 81 THR A N 1
ATOM 619 C CA . THR A 1 81 ? -15.012 -2.580 0.062 1.00 89.81 81 THR A CA 1
ATOM 620 C C . THR A 1 81 ? -15.367 -2.842 1.514 1.00 89.81 81 THR A C 1
ATOM 622 O O . THR A 1 81 ? -14.586 -3.459 2.232 1.00 89.81 81 THR A O 1
ATOM 625 N N . GLY A 1 82 ? -16.539 -2.382 1.948 1.00 84.81 82 GLY A N 1
ATOM 626 C CA . GLY A 1 82 ? -17.069 -2.730 3.263 1.00 84.81 82 GLY A CA 1
ATOM 627 C C . GLY A 1 82 ? -17.740 -4.100 3.228 1.00 84.81 82 GLY A C 1
ATOM 628 O O . GLY A 1 82 ? -18.607 -4.334 2.387 1.00 84.81 82 GLY A O 1
ATOM 629 N N . GLY A 1 83 ? -17.363 -4.986 4.147 1.00 68.06 83 GLY A N 1
ATOM 630 C CA . GLY A 1 83 ? -18.146 -6.169 4.496 1.00 68.06 83 GLY A CA 1
ATOM 631 C C . GLY A 1 83 ? -19.042 -5.834 5.683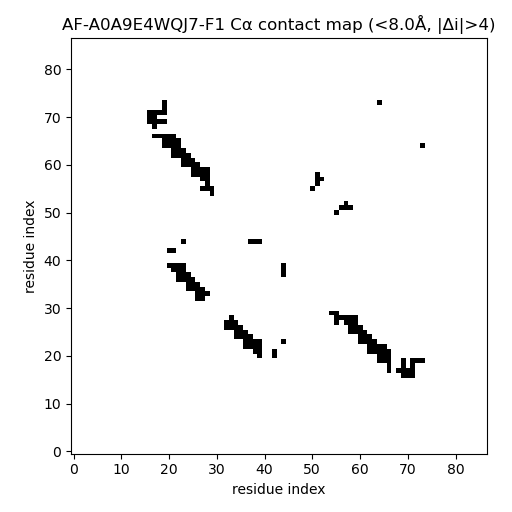 1.00 68.06 83 GLY A C 1
ATOM 632 O O . GLY A 1 83 ? -18.560 -5.333 6.694 1.00 68.06 83 GLY A O 1
ATOM 633 N N . ARG A 1 84 ? -20.351 -6.062 5.563 1.00 58.69 84 ARG A N 1
ATOM 634 C CA . ARG A 1 84 ? -21.263 -6.014 6.710 1.00 58.69 84 ARG A CA 1
ATOM 635 C C . ARG A 1 84 ? -21.342 -7.440 7.240 1.00 58.69 84 ARG A C 1
ATOM 637 O O . ARG A 1 84 ? -21.857 -8.299 6.531 1.00 58.69 84 ARG A O 1
ATOM 644 N N . GLU A 1 85 ? -20.827 -7.703 8.437 1.00 56.94 85 GLU A N 1
ATOM 645 C CA . GLU A 1 85 ? -21.123 -8.964 9.120 1.00 56.94 85 GLU A CA 1
ATOM 646 C C . GLU A 1 85 ? -22.617 -8.955 9.470 1.00 56.94 85 GLU A C 1
ATOM 648 O O . GLU A 1 85 ? -23.067 -8.257 10.378 1.00 56.94 85 GLU A O 1
ATOM 653 N N . THR A 1 86 ? -23.430 -9.644 8.671 1.00 51.25 86 THR A N 1
ATOM 654 C CA . THR A 1 86 ? -24.769 -10.056 9.093 1.00 51.25 86 THR A CA 1
ATOM 655 C C . THR A 1 86 ? -24.587 -11.220 10.054 1.00 51.25 86 THR A C 1
ATOM 657 O O . THR A 1 86 ? -24.205 -12.306 9.614 1.00 51.25 86 THR A O 1
ATOM 660 N N . GLY A 1 87 ? -24.781 -10.948 11.346 1.00 45.50 87 GLY A N 1
ATOM 661 C CA . GLY A 1 87 ? -24.882 -11.968 12.391 1.00 45.50 87 GLY A CA 1
ATOM 662 C C . GLY A 1 87 ? -26.142 -12.815 12.289 1.00 45.50 87 GLY A C 1
ATOM 663 O O . GLY A 1 87 ? -27.043 -12.462 11.490 1.00 45.50 87 GLY A O 1
#

Solvent-accessible surface area (backbone atoms only — not comparable to full-atom values): 6158 Å² total; per-residue (Å²): 138,85,89,72,85,75,75,85,82,81,79,81,82,76,89,57,87,50,74,76,42,52,40,38,37,39,37,40,60,44,92,76,66,45,78,48,80,44,75,45,57,94,86,44,73,87,81,84,69,80,51,65,72,77,75,26,82,50,70,48,81,46,80,43,77,66,50,79,93,43,86,58,77,88,80,83,86,86,83,88,79,86,82,78,87,80,127

pLDDT: mean 81.81, std 17.35, range [43.19, 96.88]

Mean predicted aligned error: 10.27 Å

Nearest PDB structures (foldseek):
  1gcf-assembly1_A  TM=4.818E-01  e=7.144E+00  Mus musculus
  4dk1-assembly2_D  TM=2.997E-01  e=5.564E+00  Aggregatibacter actinomycetemcomitans

Secondary structure (DSSP, 8-state):
---------S-----S-PPPPEEEEEEE--SS-EEEEEE-BTTB-----TTBTTTBS-EEEEEEE--TT--S---------------